Protein 1OAI (pdb70)

CATH classification: 1.10.8.10

Structure (mmCIF, N/CA/C/O backbone):
data_1OAI
#
_entry.id   1OAI
#
_cell.length_a   42.974
_cell.length_b   42.974
_cell.length_c   66.852
_cell.angle_alpha   90.00
_cell.angle_beta   90.00
_cell.angle_gamma   120.00
#
_symmetry.space_group_name_H-M   'P 31 2 1'
#
loop_
_entity.id
_entity.type
_entity.pdbx_description
1 polymer 'NUCLEAR RNA EXPORT FACTOR'
2 polymer 'FXFG NUCLEOPORIN PEPTIDE'
3 water water
#
loop_
_atom_site.group_PDB
_atom_site.id
_atom_site.type_symbol
_atom_site.label_atom_id
_atom_site.label_alt_id
_atom_site.label_comp_id
_atom_site.label_asym_id
_atom_site.label_entity_id
_atom_site.label_seq_id
_atom_site.pdbx_PDB_ins_code
_atom_site.Cartn_x
_atom_site.Cartn_y
_atom_site.Cartn_z
_atom_site.occupancy
_atom_site.B_iso_or_equiv
_atom_site.auth_seq_id
_atom_site.auth_comp_id
_atom_site.auth_asym_id
_atom_site.auth_atom_id
_atom_site.pdbx_PDB_model_num
ATOM 1 N N . PRO A 1 1 ? -5.605 48.300 5.144 1.00 23.63 561 PRO A N 1
ATOM 2 C CA . PRO A 1 1 ? -4.350 48.852 5.669 1.00 20.58 561 PRO A CA 1
ATOM 3 C C . PRO A 1 1 ? -3.926 48.205 6.959 1.00 16.75 561 PRO A C 1
ATOM 4 O O . PRO A 1 1 ? -2.734 48.196 7.160 1.00 19.53 561 PRO A O 1
ATOM 8 N N . THR A 1 2 ? -4.851 47.703 7.806 1.00 14.22 562 THR A N 1
ATOM 9 C CA . THR A 1 2 ? -4.481 47.077 9.040 1.00 11.91 562 THR A CA 1
ATOM 10 C C . THR A 1 2 ? -5.224 45.750 9.194 1.00 12.44 562 THR A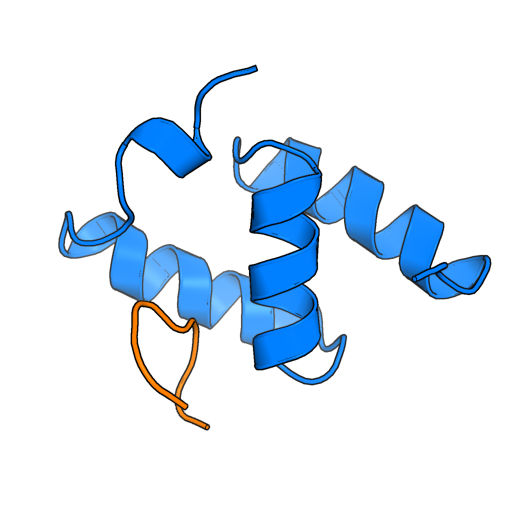 C 1
ATOM 11 O O . THR A 1 2 ? -6.255 45.449 8.476 1.00 12.15 562 THR A O 1
ATOM 15 N N . LEU A 1 3 ? -4.757 44.963 10.136 1.00 12.25 563 LEU A N 1
ATOM 16 C CA . LEU A 1 3 ? -5.286 43.595 10.305 1.00 12.48 563 LEU A CA 1
ATOM 17 C C . LEU A 1 3 ? -5.908 43.491 11.672 1.00 12.07 563 LEU A C 1
ATOM 18 O O . LEU A 1 3 ? -5.408 44.119 12.651 1.00 12.78 563 LEU A O 1
ATOM 23 N N . SER A 1 4 ? -6.964 42.652 11.799 1.00 10.92 564 SER A N 1
ATOM 24 C CA . SER A 1 4 ? -7.527 42.344 13.060 1.00 10.75 564 SER A CA 1
ATOM 25 C C . SER A 1 4 ? -6.561 41.571 13.909 1.00 9.68 564 SER A C 1
ATOM 26 O O . SER A 1 4 ? -5.598 40.986 13.349 1.00 9.97 564 SER A O 1
ATOM 29 N N . PRO A 1 5 ? -6.781 41.449 15.207 1.00 10.48 565 PRO A N 1
ATOM 30 C CA . PRO A 1 5 ? -5.884 40.631 16.013 1.00 11.02 565 PRO A CA 1
ATOM 31 C C . PRO A 1 5 ? -5.718 39.201 15.492 1.00 10.85 565 PRO A C 1
ATOM 32 O O . PRO A 1 5 ? -4.612 38.654 15.439 1.00 10.70 565 PRO A O 1
ATOM 36 N N . GLU A 1 6 ? -6.815 38.587 15.092 1.00 10.45 566 GLU A N 1
ATOM 37 C CA . GLU A 1 6 ? -6.760 37.221 14.591 1.00 10.18 566 GLU A CA 1
ATOM 38 C C . GLU A 1 6 ? -5.967 37.159 13.293 1.00 9.19 566 GLU A C 1
ATOM 39 O O . GLU A 1 6 ? -5.175 36.236 13.059 1.00 9.62 566 GLU A O 1
ATOM 45 N N . GLN A 1 7 ? -6.198 38.110 12.378 1.00 9.30 567 GLN A N 1
ATOM 46 C CA . GLN A 1 7 ? -5.446 38.172 11.134 1.00 8.81 567 GLN A CA 1
ATOM 47 C C . GLN A 1 7 ? -3.977 38.401 11.386 1.00 8.55 567 GLN A C 1
ATOM 48 O O . GLN A 1 7 ? -3.161 37.828 10.663 1.00 8.40 567 GLN A O 1
ATOM 54 N N . GLN A 1 8 ? -3.634 39.240 12.345 1.00 8.87 568 GLN A N 1
ATOM 55 C CA . GLN A 1 8 ? -2.225 39.487 12.666 1.00 9.41 568 GLN A CA 1
ATOM 56 C C . GLN A 1 8 ? -1.532 38.191 13.083 1.00 8.86 568 GLN A C 1
ATOM 57 O O . GLN A 1 8 ? -0.392 37.913 12.673 1.00 9.28 568 GLN A O 1
ATOM 63 N N . GLU A 1 9 ? -2.199 37.389 13.926 1.00 8.94 569 GLU A N 1
ATOM 64 C CA . GLU A 1 9 ? -1.612 36.116 14.346 1.00 8.94 569 GLU A CA 1
ATOM 65 C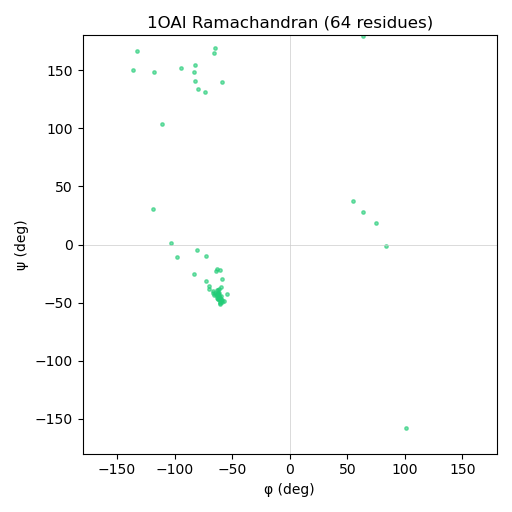 C . GLU A 1 9 ? -1.466 35.160 13.133 1.00 8.32 569 GLU A C 1
ATOM 66 O O . GLU A 1 9 ? -0.449 34.471 13.023 1.00 8.95 569 GLU A O 1
ATOM 72 N N . MET A 1 10 ? -2.470 35.126 12.276 1.00 7.93 570 MET A N 1
ATOM 73 C CA . MET A 1 10 ? -2.400 34.284 11.098 1.00 7.88 570 MET A CA 1
ATOM 74 C C . MET A 1 10 ? -1.247 34.714 10.198 1.00 7.23 570 MET A C 1
ATOM 75 O O . MET A 1 10 ? -0.523 33.879 9.639 1.00 7.18 570 MET A O 1
ATOM 80 N N . LEU A 1 11 ? -1.074 36.024 10.011 1.00 7.37 571 LEU A N 1
ATOM 81 C CA . LEU A 1 11 ? -0.037 36.564 9.189 1.00 7.21 571 LEU A CA 1
ATOM 82 C C . LEU A 1 11 ? 1.336 36.147 9.675 1.00 7.49 571 LEU A C 1
ATOM 83 O O . LEU A 1 11 ? 2.186 35.698 8.888 1.00 7.87 571 LEU A O 1
ATOM 88 N N . GLN A 1 12 ? 1.598 36.318 10.977 1.00 8.18 572 GLN A N 1
ATOM 89 C CA . GLN A 1 12 ? 2.912 35.969 11.503 1.00 9.16 572 GLN A CA 1
ATOM 90 C C . GLN A 1 12 ? 3.164 34.474 11.309 1.00 8.47 572 GLN A C 1
ATOM 91 O O . GLN A 1 12 ? 4.280 34.074 10.957 1.00 9.16 572 GLN A O 1
ATOM 97 N N . ALA A 1 13 ? 2.161 33.656 11.572 1.00 7.57 573 ALA A N 1
ATOM 98 C CA . ALA A 1 13 ? 2.307 32.220 11.411 1.00 8.07 573 ALA A CA 1
ATOM 99 C C . ALA A 1 13 ? 2.629 31.873 9.960 1.00 7.48 573 ALA A C 1
ATOM 100 O O . ALA A 1 13 ? 3.503 31.024 9.700 1.00 8.31 573 ALA A O 1
ATOM 102 N N . PHE A 1 14 ? 1.906 32.471 9.019 1.00 6.72 574 PHE A N 1
ATOM 103 C CA . PHE A 1 14 ? 2.055 32.131 7.627 1.00 7.05 574 PHE A CA 1
ATOM 104 C C . PHE A 1 14 ? 3.402 32.618 7.074 1.00 6.88 574 PHE A C 1
ATOM 105 O O . PHE A 1 14 ? 4.022 31.951 6.223 1.00 7.20 574 PHE A O 1
ATOM 113 N N . SER A 1 15 ? 3.833 33.793 7.492 1.00 7.55 575 SER A N 1
ATOM 114 C CA . SER A 1 15 ?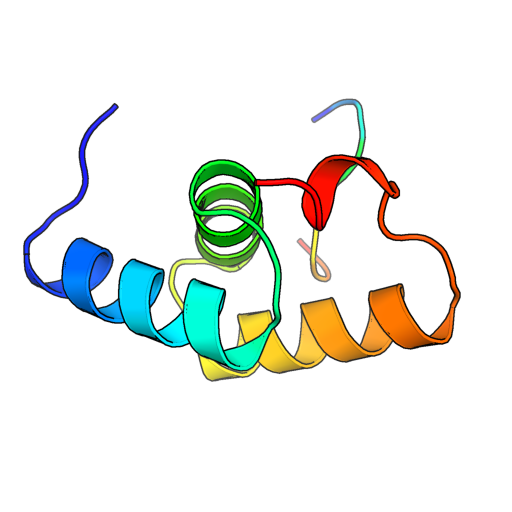 5.134 34.303 7.087 1.00 7.36 575 SER A CA 1
ATOM 115 C C . SER A 1 15 ? 6.240 33.337 7.538 1.00 7.47 575 SER A C 1
ATOM 116 O O . SER A 1 15 ? 7.135 32.980 6.755 1.00 8.28 575 SER A O 1
ATOM 119 N N . THR A 1 16 ? 6.190 32.902 8.777 1.00 7.59 576 THR A N 1
ATOM 120 C CA . THR A 1 16 ? 7.172 31.956 9.260 1.00 8.26 576 THR A CA 1
ATOM 121 C C . THR A 1 16 ? 7.112 30.666 8.459 1.00 7.97 576 THR A C 1
ATOM 122 O O . THR A 1 16 ? 8.157 30.132 8.006 1.00 8.45 576 THR A O 1
ATOM 126 N N . GLN A 1 17 ? 5.925 30.089 8.274 1.00 7.41 577 GLN A N 1
ATOM 127 C CA . GLN A 1 17 ? 5.814 28.804 7.631 1.00 7.86 577 GLN A CA 1
ATOM 128 C C . GLN A 1 17 ? 6.217 28.828 6.154 1.00 7.62 577 GLN A C 1
ATOM 129 O O . GLN A 1 17 ? 6.800 27.873 5.655 1.00 8.97 577 GLN A O 1
ATOM 135 N N . SER A 1 18 ? 5.840 29.882 5.439 1.00 7.71 578 SER A N 1
ATOM 136 C CA . SER A 1 18 ? 6.086 29.969 4.004 1.00 7.88 578 SER A CA 1
ATOM 137 C C . SER A 1 18 ? 7.492 30.456 3.681 1.00 8.83 578 SER A C 1
ATOM 138 O O . SER A 1 18 ? 7.970 30.225 2.561 1.00 10.01 578 SER A O 1
ATOM 141 N N . GLY A 1 19 ? 8.117 31.207 4.579 1.00 8.57 579 GLY A N 1
ATOM 142 C CA . GLY A 1 19 ? 9.348 31.863 4.253 1.00 9.85 579 GLY A CA 1
ATOM 143 C C . GLY A 1 19 ? 9.205 33.209 3.528 1.00 9.45 579 GLY A C 1
ATOM 144 O O . GLY A 1 19 ? 10.216 33.834 3.197 1.00 11.78 579 GLY A O 1
ATOM 145 N N . MET A 1 20 ? 7.984 33.625 3.248 1.00 8.62 580 MET A N 1
ATOM 146 C CA . MET A 1 20 ? 7.763 34.921 2.570 1.00 8.52 580 MET A CA 1
ATOM 147 C C . MET A 1 20 ? 7.808 36.018 3.628 1.00 9.10 580 MET A C 1
ATOM 148 O O . MET A 1 20 ? 7.492 35.808 4.812 1.00 10.22 580 MET A O 1
ATOM 153 N N . ASN A 1 21 ? 8.160 37.240 3.172 1.00 9.19 581 ASN A N 1
ATOM 154 C CA . ASN A 1 21 ? 8.072 38.400 4.022 1.00 9.25 581 ASN A CA 1
ATOM 155 C C . ASN A 1 21 ? 6.635 38.711 4.402 1.00 9.19 581 ASN A C 1
ATOM 156 O O . ASN A 1 21 ? 5.686 38.127 3.863 1.00 8.79 581 ASN A O 1
ATOM 161 N N . LEU A 1 22 ? 6.461 39.611 5.358 1.00 9.46 582 LEU A N 1
ATOM 162 C CA . LEU A 1 22 ? 5.113 39.886 5.886 1.00 9.37 582 LEU A CA 1
ATOM 163 C C . LEU A 1 22 ? 4.198 40.422 4.811 1.00 8.38 582 LEU A C 1
ATOM 164 O O . LEU A 1 22 ? 3.039 40.008 4.759 1.00 8.89 582 LEU A O 1
ATOM 169 N N . GLU A 1 23 ? 4.670 41.332 3.934 1.00 8.37 583 GLU A N 1
ATOM 170 C CA . GLU A 1 23 ? 3.757 41.898 2.967 1.00 8.36 583 GLU A CA 1
ATOM 171 C C . GLU A 1 23 ? 3.265 40.844 1.958 1.00 7.50 583 GLU A C 1
ATOM 172 O O . GLU A 1 23 ? 2.091 40.838 1.604 1.00 7.98 583 GLU A O 1
ATOM 178 N N . TRP A 1 24 ? 4.152 39.978 1.495 1.00 7.77 584 TRP A N 1
ATOM 179 C CA . TRP A 1 24 ? 3.720 38.936 0.532 1.00 7.29 584 TRP A CA 1
ATOM 180 C C . TRP A 1 24 ? 2.890 37.870 1.213 1.00 7.24 584 TRP A C 1
ATOM 181 O O . TRP A 1 24 ? 2.004 37.291 0.582 1.00 7.65 584 TRP A O 1
ATOM 192 N N . SER A 1 25 ? 3.151 37.594 2.491 1.00 7.19 585 SER A N 1
ATOM 193 C CA . SER A 1 25 ? 2.317 36.684 3.246 1.00 7.56 585 SER A CA 1
ATOM 194 C C . SER A 1 25 ? 0.890 37.243 3.388 1.00 7.49 585 SER A C 1
ATOM 195 O O . SER A 1 25 ? -0.090 36.509 3.261 1.00 7.84 585 SER A O 1
ATOM 198 N N . GLN A 1 26 ? 0.802 38.541 3.684 1.00 7.79 586 GLN A N 1
ATOM 199 C CA . GLN A 1 26 ? -0.505 39.191 3.768 1.00 8.75 586 GLN A CA 1
ATOM 200 C C . GLN A 1 26 ? -1.228 39.114 2.428 1.00 8.28 586 GLN A C 1
ATOM 201 O O . GLN A 1 26 ? -2.419 38.847 2.390 1.00 8.85 586 GLN A O 1
ATOM 207 N N . LYS A 1 27 ? -0.500 39.339 1.334 1.00 8.22 587 LYS A N 1
ATOM 208 C CA . LYS A 1 27 ? -1.075 39.236 0.019 1.00 8.48 587 LYS A CA 1
ATOM 209 C C . LYS A 1 27 ? -1.643 37.811 -0.222 1.00 8.16 587 LYS A C 1
ATOM 210 O O . LYS A 1 27 ? -2.757 37.670 -0.705 1.00 8.97 587 LYS A O 1
ATOM 216 N N . CYS A 1 28 ? -0.868 36.799 0.090 1.00 7.67 588 CYS A N 1
ATOM 217 C CA . CYS A 1 28 ? -1.349 35.443 -0.141 1.00 7.55 588 CYS A CA 1
ATOM 218 C C . CYS A 1 28 ? -2.595 35.156 0.689 1.00 7.19 588 CYS A C 1
ATOM 219 O O . CYS A 1 28 ? -3.568 34.586 0.175 1.00 8.32 588 CYS A O 1
ATOM 222 N N . LEU A 1 29 ? -2.603 35.516 1.962 1.00 7.04 589 LEU A N 1
ATOM 223 C CA . LEU A 1 29 ? -3.767 35.306 2.817 1.00 7.11 589 LEU A CA 1
ATOM 224 C C . LEU A 1 29 ? -4.944 36.075 2.305 1.00 7.73 589 LEU A C 1
ATOM 225 O O . LEU A 1 29 ? -6.066 35.522 2.226 1.00 8.74 589 LEU A O 1
ATOM 230 N N . GLN A 1 30 ? -4.802 37.355 1.951 1.00 8.06 590 GLN A N 1
ATOM 231 C CA . GLN A 1 30 ? -5.917 38.143 1.460 1.00 9.21 590 GLN A CA 1
ATOM 232 C C . GLN A 1 30 ? -6.462 37.578 0.151 1.00 9.43 590 GLN A C 1
ATOM 233 O O . GLN A 1 30 ? -7.681 37.536 -0.022 1.00 11.17 590 GLN A O 1
ATOM 239 N N . ASP A 1 31 ? -5.587 37.122 -0.735 1.00 8.80 591 ASP A N 1
ATOM 240 C CA . ASP A 1 31 ? -5.985 36.546 -1.984 1.00 9.59 591 ASP A CA 1
ATOM 241 C C . ASP A 1 31 ? -6.805 35.259 -1.802 1.00 9.21 591 ASP A C 1
ATOM 242 O O . ASP A 1 31 ? -7.522 34.874 -2.723 1.00 11.51 591 ASP A O 1
ATOM 247 N N . ASN A 1 32 ? -6.676 34.636 -0.633 1.00 8.94 592 ASN A N 1
ATOM 248 C CA . ASN A 1 32 ? -7.319 33.379 -0.286 1.00 8.80 592 ASN A CA 1
ATOM 249 C C . ASN A 1 32 ? -8.257 33.511 0.909 1.00 8.64 592 ASN A C 1
ATOM 250 O O . ASN A 1 32 ? -8.485 32.556 1.649 1.00 9.27 592 ASN A O 1
ATOM 255 N N . ASN A 1 33 ? -8.867 34.688 1.105 1.00 9.36 593 ASN A N 1
ATOM 256 C CA . ASN A 1 33 ? -9.941 34.845 2.085 1.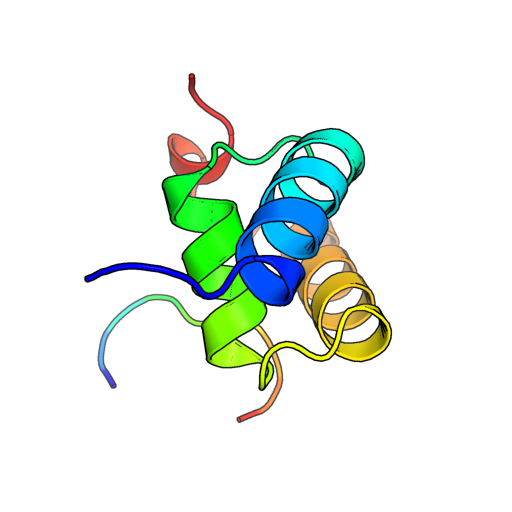00 10.70 593 ASN A CA 1
ATOM 257 C C . ASN A 1 33 ? -9.547 34.606 3.520 1.00 9.64 593 ASN A C 1
ATOM 258 O O . ASN A 1 33 ? -10.373 34.201 4.348 1.00 10.83 593 ASN A O 1
ATOM 263 N N . TRP A 1 34 ? -8.280 34.834 3.864 1.00 9.11 594 TRP A N 1
ATOM 264 C CA . TRP A 1 34 ? -7.819 34.638 5.239 1.00 8.61 594 TRP A CA 1
ATOM 265 C C . TRP A 1 34 ? -8.147 33.197 5.693 1.00 8.20 594 TRP A C 1
ATOM 266 O O . TRP A 1 34 ? -8.396 32.940 6.880 1.00 10.26 594 TRP A O 1
ATOM 277 N N . ASP A 1 35 ? -8.000 32.285 4.762 1.00 7.59 595 ASP A N 1
ATOM 278 C CA . ASP A 1 35 ? -8.257 30.855 4.957 1.00 7.40 595 ASP A CA 1
ATOM 279 C C . ASP A 1 35 ? -6.893 30.174 4.906 1.00 6.70 595 ASP A C 1
ATOM 280 O O . ASP A 1 35 ? -6.285 30.106 3.815 1.00 7.18 595 ASP A O 1
ATOM 285 N N . TYR A 1 36 ? -6.358 29.792 6.041 1.00 7.14 596 TYR A N 1
ATOM 286 C CA . TYR A 1 36 ? -4.963 29.365 6.137 1.00 7.54 596 TYR A CA 1
ATOM 287 C C . TYR A 1 36 ? -4.709 28.126 5.291 1.00 7.97 596 TYR A C 1
ATOM 288 O O . TYR A 1 36 ? -3.720 28.055 4.559 1.00 8.40 596 TYR A O 1
ATOM 297 N N . THR A 1 37 ? -5.585 27.121 5.400 1.00 9.22 597 THR A N 1
ATOM 298 C CA . THR A 1 37 ? -5.436 25.890 4.622 1.00 10.67 597 THR A CA 1
ATOM 299 C C . THR A 1 37 ? -5.391 26.171 3.154 1.00 9.92 597 THR A C 1
ATOM 300 O O . THR A 1 37 ? -4.548 25.626 2.404 1.00 10.28 597 THR A O 1
ATOM 304 N N . ARG A 1 38 ? -6.328 26.976 2.661 1.00 9.37 598 ARG A N 1
ATOM 305 C CA . ARG A 1 38 ? -6.352 27.317 1.272 1.00 9.16 598 ARG A CA 1
ATOM 306 C C . ARG A 1 38 ? -5.115 28.072 0.844 1.00 8.08 598 ARG A C 1
ATOM 307 O O . ARG A 1 38 ? -4.547 27.798 -0.221 1.00 8.68 598 ARG A O 1
ATOM 315 N N . SER A 1 39 ? -4.678 29.020 1.668 1.00 7.49 599 SER A N 1
ATOM 316 C CA . SER A 1 39 ? -3.494 29.812 1.395 1.00 7.22 599 SER A CA 1
ATOM 317 C C . SER A 1 39 ? -2.254 28.939 1.300 1.00 7.12 599 SER A C 1
ATOM 318 O O . SER A 1 39 ? -1.412 29.159 0.430 1.00 7.93 599 SER A O 1
ATOM 321 N N . ALA A 1 40 ? -2.115 27.997 2.215 1.00 7.97 600 ALA A N 1
ATOM 322 C CA . ALA A 1 40 ? -0.967 27.104 2.199 1.00 8.63 600 ALA A CA 1
ATOM 323 C C . ALA A 1 40 ? -0.950 26.249 0.937 1.00 9.00 600 ALA A C 1
ATOM 324 O O . ALA A 1 40 ? 0.111 26.060 0.315 1.00 8.94 600 ALA A O 1
ATOM 326 N N . GLN A 1 41 ? -2.091 25.735 0.531 1.00 8.61 601 GLN A N 1
ATOM 327 C CA . GLN A 1 41 ? -2.168 24.967 -0.699 1.00 9.11 601 GLN A CA 1
ATOM 328 C C . GLN A 1 41 ? -1.811 25.820 -1.883 1.00 8.27 601 GLN A C 1
ATOM 329 O O . GLN A 1 41 ? -1.039 25.383 -2.784 1.00 9.45 601 GLN A O 1
ATOM 335 N N . ALA A 1 42 ? -2.356 27.014 -1.951 1.00 8.17 602 ALA A N 1
ATOM 336 C CA . ALA A 1 42 ? -2.112 27.913 -3.061 1.00 8.59 602 ALA A CA 1
ATOM 337 C C . ALA A 1 42 ? -0.637 28.275 -3.172 1.00 7.98 602 ALA A C 1
ATOM 338 O O . ALA A 1 42 ? -0.050 28.300 -4.268 1.00 8.84 602 ALA A O 1
ATOM 340 N N . PHE A 1 43 ? -0.029 28.571 -2.035 1.00 7.66 603 PHE A N 1
ATOM 341 C CA . PHE A 1 43 ? 1.390 28.882 -1.983 1.00 7.95 603 PHE A CA 1
ATOM 342 C C . PHE A 1 43 ? 2.230 27.700 -2.482 1.00 7.55 603 PHE A C 1
ATOM 343 O O . PHE A 1 43 ? 3.119 27.880 -3.298 1.00 8.14 603 PHE A O 1
ATOM 351 N N . THR A 1 44 ? 1.959 26.517 -1.952 1.00 8.45 604 THR A N 1
ATOM 352 C CA . THR A 1 44 ? 2.757 25.355 -2.292 1.00 9.43 604 THR A CA 1
ATOM 353 C C . THR A 1 44 ? 2.674 25.057 -3.786 1.00 9.14 604 THR A C 1
ATOM 354 O O . THR A 1 44 ? 3.680 24.687 -4.420 1.00 9.89 604 THR A O 1
ATOM 358 N N . HIS A 1 45 ? 1.501 25.230 -4.381 1.00 8.54 605 HIS A N 1
ATOM 359 C CA . HIS A 1 45 ? 1.287 25.013 -5.806 1.00 9.62 605 HIS A CA 1
ATOM 360 C C . HIS A 1 45 ? 2.168 25.939 -6.634 1.00 8.02 605 HIS A C 1
ATOM 361 O O . HIS A 1 45 ? 2.866 25.527 -7.566 1.00 9.68 605 HIS A O 1
ATOM 368 N N . LEU A 1 46 ? 2.117 27.228 -6.328 1.00 7.19 606 LEU A N 1
ATOM 369 C CA . LEU A 1 46 ? 2.872 28.224 -7.089 1.00 7.41 606 LEU A CA 1
ATOM 370 C C . LEU A 1 46 ? 4.386 28.103 -6.826 1.00 7.16 606 LEU A C 1
ATOM 371 O O . LEU A 1 46 ? 5.176 28.328 -7.754 1.00 7.96 606 LEU A O 1
ATOM 376 N N . LYS A 1 47 ? 4.772 27.772 -5.595 1.00 7.39 607 LYS A N 1
ATOM 377 C CA . LYS A 1 47 ? 6.184 27.632 -5.264 1.00 7.74 607 LYS A CA 1
ATOM 378 C C . LYS A 1 47 ? 6.797 26.517 -6.120 1.00 7.69 607 LYS A C 1
ATOM 379 O O . LYS A 1 47 ? 7.869 26.676 -6.702 1.00 8.91 607 LYS A O 1
ATOM 385 N N . ALA A 1 48 ? 6.112 25.381 -6.204 1.00 8.02 608 ALA A N 1
ATOM 386 C CA . ALA A 1 48 ? 6.642 24.233 -6.947 1.00 8.25 608 ALA A CA 1
ATOM 387 C C . AL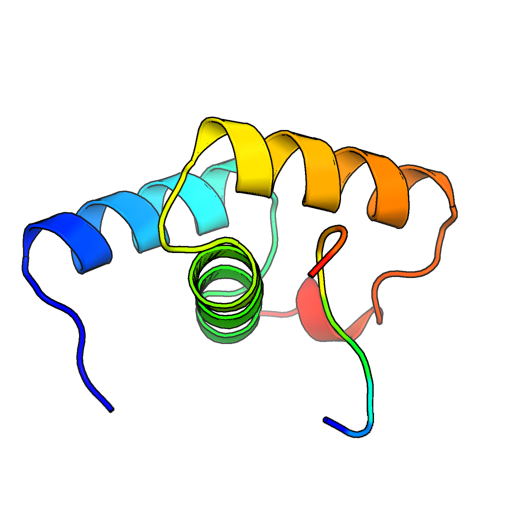A A 1 48 ? 6.867 24.588 -8.402 1.00 7.89 608 ALA A C 1
ATOM 388 O O . ALA A 1 48 ? 7.799 24.084 -9.040 1.00 9.20 608 ALA A O 1
ATOM 390 N N . LYS A 1 49 ? 6.000 25.411 -8.978 1.00 7.65 609 LYS A N 1
ATOM 391 C CA . LYS A 1 49 ? 6.101 25.858 -10.358 1.00 8.43 609 LYS A CA 1
ATOM 392 C C . LYS A 1 49 ? 7.214 26.860 -10.592 1.00 8.36 609 LYS A C 1
ATOM 393 O O . LYS A 1 49 ? 7.472 27.207 -11.731 1.00 9.77 609 LYS A O 1
ATOM 399 N N . GLY A 1 50 ? 7.827 27.362 -9.526 1.00 8.66 610 GLY A N 1
ATOM 400 C CA . GLY A 1 50 ? 8.871 28.354 -9.673 1.00 9.92 610 GLY A CA 1
ATOM 401 C C . GLY A 1 50 ? 8.345 29.737 -10.023 1.00 10.49 610 GLY A C 1
ATOM 402 O O . GLY A 1 50 ? 9.082 30.562 -10.511 1.00 12.52 610 GLY A O 1
ATOM 403 N N . GLU A 1 51 ? 7.057 29.967 -9.780 1.00 10.31 611 GLU A N 1
ATOM 404 C CA . GLU A 1 51 ? 6.383 31.184 -10.248 1.00 11.07 611 GLU A CA 1
ATOM 405 C C . GLU A 1 51 ? 6.266 32.266 -9.212 1.00 9.94 611 GLU A C 1
ATOM 406 O O . GLU A 1 51 ? 5.912 33.399 -9.595 1.00 11.95 611 GLU A O 1
ATOM 412 N N . ILE A 1 52 ? 6.545 32.041 -7.953 1.00 9.53 612 ILE A N 1
ATOM 413 C CA . ILE A 1 52 ? 6.432 33.141 -6.980 1.00 9.54 612 ILE A CA 1
ATOM 414 C C . ILE A 1 52 ? 7.598 34.062 -7.222 1.00 9.99 612 ILE A C 1
ATOM 415 O O . ILE A 1 52 ? 8.748 33.608 -7.253 1.00 11.76 612 ILE A O 1
ATOM 420 N N . PRO A 1 53 ? 7.370 35.376 -7.322 1.00 10.62 613 PRO A N 1
ATOM 421 C CA . PRO A 1 53 ? 8.461 36.311 -7.564 1.00 12.23 613 PR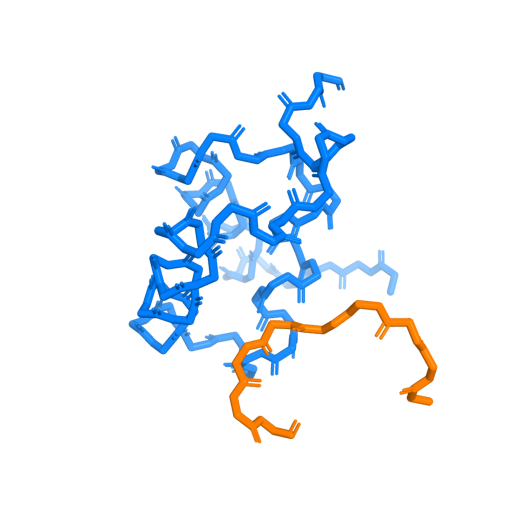O A CA 1
ATOM 422 C C . PRO A 1 53 ? 9.502 36.181 -6.434 1.00 11.09 613 PRO A C 1
ATOM 423 O O . PRO A 1 53 ? 9.169 36.083 -5.248 1.00 10.16 613 PRO A O 1
ATOM 427 N 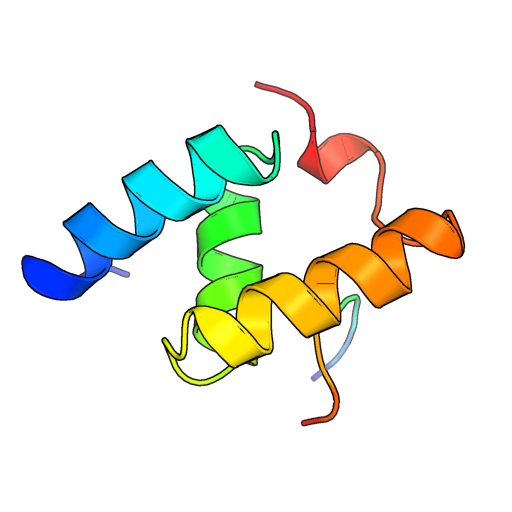N . GLU A 1 54 ? 10.798 36.244 -6.794 1.00 13.78 614 GLU A N 1
ATOM 428 C CA . GLU A 1 54 ? 11.851 36.127 -5.814 1.00 14.33 614 GLU A CA 1
ATOM 429 C C . GLU A 1 54 ? 11.778 37.215 -4.719 1.00 12.40 614 GLU A C 1
ATOM 430 O O . GLU A 1 54 ? 12.190 36.993 -3.559 1.00 13.02 614 GLU A O 1
ATOM 436 N N . VAL A 1 55 ? 11.255 38.391 -5.050 1.00 10.68 615 VAL A N 1
ATOM 437 C CA . VAL A 1 55 ? 11.125 39.437 -4.012 1.00 9.95 615 VAL A CA 1
ATOM 438 C C . VAL A 1 55 ? 10.235 38.990 -2.858 1.00 8.56 615 VAL A C 1
ATOM 439 O O . VAL A 1 55 ? 10.357 39.530 -1.736 1.00 9.04 615 VAL A O 1
ATOM 443 N N . ALA A 1 56 ? 9.357 38.003 -3.048 1.00 8.30 616 ALA A N 1
ATOM 444 C CA . ALA A 1 56 ? 8.488 37.553 -1.985 1.00 7.83 616 ALA A CA 1
ATOM 445 C C . ALA A 1 56 ? 9.220 36.947 -0.825 1.00 8.28 616 ALA A C 1
ATOM 446 O O . ALA A 1 56 ? 8.664 36.863 0.271 1.00 8.94 616 ALA A O 1
ATOM 448 N N . PHE A 1 57 ? 10.441 36.461 -1.046 1.00 10.20 617 PHE A N 1
ATOM 449 C CA . PHE A 1 57 ? 11.215 35.776 -0.022 1.00 11.68 617 PHE A CA 1
ATOM 450 C C . PHE A 1 57 ? 12.323 36.635 0.576 1.00 13.41 617 PHE A C 1
ATOM 451 O O . PHE A 1 57 ? 13.020 36.179 1.473 1.00 17.13 617 PHE A O 1
ATOM 459 N N . MET A 1 58 ? 12.466 37.878 0.147 1.00 13.21 618 MET A N 1
ATOM 460 C CA . MET A 1 58 ? 13.433 38.815 0.755 1.00 14.03 618 MET A CA 1
ATOM 461 C C . MET A 1 58 ? 12.945 39.494 2.015 1.00 14.83 618 MET A C 1
ATOM 462 O O . MET A 1 58 ? 11.827 39.933 2.087 1.00 16.00 618 MET A O 1
ATOM 467 N N . LYS A 1 59 ? 13.836 39.665 3.024 1.00 17.71 619 LYS A N 1
ATOM 468 C CA . LYS A 1 59 ? 13.450 40.446 4.200 1.00 19.81 619 LYS A CA 1
ATOM 469 C C . LYS A 1 59 ? 13.084 41.884 3.892 1.00 19.16 619 LYS A C 1
ATOM 470 O O . LYS A 1 59 ? 12.247 42.460 4.620 1.00 21.83 619 LYS A O 1
ATOM 477 N N . ASP B 2 1 ? -7.197 43.748 -10.846 1.00 30.96 10 ASP B N 1
ATOM 478 C CA . ASP B 2 1 ? -6.768 42.330 -10.685 1.00 28.78 10 ASP B CA 1
ATOM 479 C C . ASP B 2 1 ? -5.567 42.024 -11.578 1.00 24.77 10 ASP B C 1
ATOM 480 O O . ASP B 2 1 ? -5.394 40.881 -12.033 1.00 23.58 10 ASP B O 1
ATOM 485 N N . SER B 2 2 ? -4.754 43.046 -11.859 1.00 19.77 11 SER B N 1
ATOM 486 C CA . SER B 2 2 ? -3.490 42.843 -12.575 1.00 17.31 11 SER B CA 1
ATOM 487 C C . SER B 2 2 ? -2.373 42.403 -11.629 1.00 14.40 11 SER B C 1
ATOM 488 O O . SER B 2 2 ? -2.284 42.810 -10.460 1.00 17.10 11 SER B O 1
ATOM 491 N N . GLY B 2 3 ? -1.478 41.607 -12.188 1.00 11.99 12 GLY B N 1
ATOM 492 C CA . GLY B 2 3 ? -0.259 41.228 -11.546 1.00 12.09 12 GLY B CA 1
ATOM 493 C C . GLY B 2 3 ? -0.350 39.831 -10.952 1.00 10.81 12 GLY B C 1
ATOM 494 O O . GLY B 2 3 ? -1.140 38.999 -11.384 1.00 11.71 12 GLY B O 1
ATOM 495 N N . PHE B 2 4 ? 0.505 39.565 -9.989 1.00 11.14 13 PHE B N 1
ATOM 496 C CA . PHE B 2 4 ? 0.574 38.240 -9.365 1.00 10.47 13 PHE B CA 1
ATOM 497 C C . PHE B 2 4 ? -0.509 38.063 -8.342 1.00 10.59 13 PHE B C 1
ATOM 498 O O . PHE B 2 4 ? -0.723 38.940 -7.548 1.00 14.36 13 PHE B O 1
ATOM 506 N N . SER B 2 5 ? -1.203 36.913 -8.377 1.00 10.09 14 SER B N 1
ATOM 507 C CA . SER B 2 5 ? -2.108 36.586 -7.307 1.00 11.14 14 SER B CA 1
ATOM 508 C C . SER B 2 5 ? -1.953 35.139 -6.895 1.00 9.28 14 SER B C 1
ATOM 509 O O . SER B 2 5 ? -1.597 34.275 -7.727 1.00 10.17 14 SER B O 1
ATOM 512 N N . PHE B 2 6 ? -2.223 34.881 -5.643 1.00 8.92 15 PHE B N 1
ATOM 513 C CA . PHE B 2 6 ? -2.199 33.509 -5.117 1.00 8.81 15 PHE B CA 1
ATOM 514 C C . PHE B 2 6 ? -3.574 32.853 -5.142 1.00 9.86 15 PHE B C 1
ATOM 515 O O . PHE B 2 6 ? -4.553 33.449 -4.898 1.00 15.47 15 PHE B O 1
ATOM 523 N N . GLY B 2 7 ? -3.654 31.562 -5.253 1.00 13.09 16 GLY B N 1
ATOM 524 C CA . GLY B 2 7 ? -4.888 30.739 -5.293 1.00 12.92 16 GLY B CA 1
ATOM 525 C C . GLY B 2 7 ? -5.841 30.951 -6.462 1.00 13.40 16 GLY B C 1
ATOM 526 O O . GLY B 2 7 ? -5.645 31.816 -7.350 1.00 16.00 16 GLY B O 1
ATOM 527 N N . SER B 2 8 ? -6.929 30.184 -6.458 1.00 14.71 17 SER B N 1
ATOM 528 C CA . SER B 2 8 ? -7.792 30.078 -7.625 1.00 15.69 17 SER B CA 1
ATOM 529 C C . SER B 2 8 ? -8.798 31.203 -7.852 1.00 18.61 17 SER B C 1
ATOM 530 O O . SER B 2 8 ? -9.448 31.239 -8.891 1.00 20.10 17 SER B O 1
ATOM 533 N N . LYS B 2 9 ? -8.891 32.156 -6.928 1.00 20.81 18 LYS B N 1
ATOM 534 C CA . LYS B 2 9 ? -9.887 33.229 -7.072 1.00 24.47 18 LYS B CA 1
ATOM 535 C C . LYS B 2 9 ? -9.670 34.025 -8.351 1.00 25.58 18 LYS B C 1
ATOM 536 O O . LYS B 2 9 ? -8.535 34.310 -8.712 1.00 26.30 18 LYS B O 1
#

Organism: Homo sapiens (NCBI:txid9606)

Nearest PDB structures (foldseek):
  1oai-assembly1_A  TM=1.017E+00  e=2.499E-09  Homo sapiens
  1go5-assembly1_A  TM=7.782E-01  e=2.473E-07  Homo sapiens
  6opf-assembly1_D  TM=8.596E-01  e=1.051E-02  Drosophila melanogaster
  2jp7-assembly1_A  TM=8.816E-01  e=1.643E-02  Saccharomyces cerevisiae
  6iew-assembly1_A  TM=8.761E-01  e=3.111E-02  Drosophila melanogaster

Foldseek 3Di:
DDDDPVLVVLLVVQCVVLLFDSVVSSVLCVVVVVPNVSSVVVSVVCVVVVNDDPNRNPD/DDDDDDDDD

Sequence (68 aa):
PTLSPEQQEMLQAFSTQSGMNLEWSQKCLQDNNWDYTRSAQAFTHLKAKGEIPEVAFMKDSGFSFGSK

B-factor: mean 15.4, std 11.31, range [6.7, 201.18]

Radius of gyration: 11.05 Å; Cα contacts (8 Å, |Δi|>4): 64; chains: 2; bounding box: 23×25×29 Å

Secondary structure (DSSP, 8-state):
----HHHHHHHHHHHHHH---HHHHHHHHHHTTT-HHHHHHHHHHHHHTT-S-GGGG--/--S---S--

Solvent-accessible surface area: 4746 Å² total; per-residue (Å²): 179,125,38,50,117,130,47,68,120,35,9,91,46,4,18,117,140,16,45,4,28,87,133,49,0,44,55,0,0,84,30,0,83,50,59,63,110,70,0,37,134,10,21,88,110,20,103,93,103,68,94,15,44,148,79,0,70,105,259,202,122,73,53,61,2,25,110,156

GO terms:
  GO:0005634 nucleus (C, IDA)
  GO:0005737 cytoplasm (C, IDA)
  GO:0016607 nuclear speck (C, IDA)
  GO:0000346 transcription export complex (C, IDA)
  GO:0006406 mRNA export from nucleus (P, IDA)
  GO:0005634 nucleus (C, EXP)
  GO:0005635 nuclear envelope (C, EXP)
  GO:0005737 cytoplasm (C, EXP)
  GO:0016607 nuclear speck (C, EXP)
  GO:0005515 protein binding (F, IPI)
  GO:0005654 nucleoplasm (C, TAS)
  GO:0005829 cytosol (C, TAS)
  GO:0005654 nucleoplasm (C, IDA)
  GO:0003723 RNA binding (F, HDA)

InterPro domains:
  IPR001611 Leu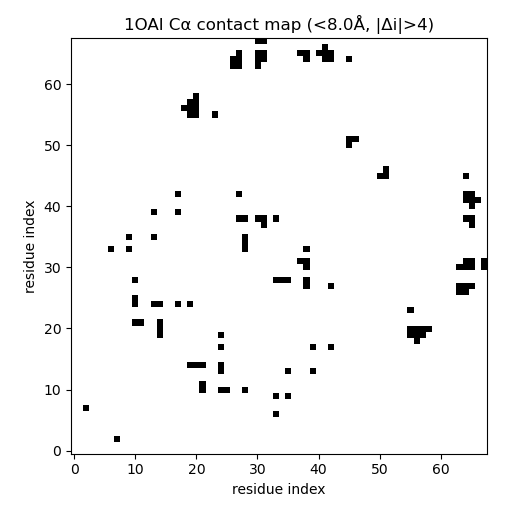cine-rich repeat [PS51450] (266-287)
  IPR001611 Leucine-rich repeat [PS51450] (292-313)
  IPR002075 Nuclear transport factor 2 domain [PF22602] (386-537)
  IPR005637 TAP C-terminal (TAP-C) domain [PF03943] (569-617)
  IPR005637 TAP C-terminal (TAP-C) domain [PS51281] (565-619)
  IPR005637 TAP C-terminal (TAP-C) domain [SM00804] (556-619)
  IPR005637 TAP C-terminal (TAP-C) domain [cd14342] (567-617)
  IPR009060 UBA-like superfamily [SSF46934] (551-619)
  IPR012677 Nucleotide-binding alpha-beta plait domain superfamily [G3DSA:3.30.70.330] (96-201)
  IPR015245 Nuclear RNA export factor Tap, RNA-binding domain [PF09162] (119-198)
  IPR018222 Nuclear transport factor 2, eukaryote [PS50177] (386-536)
  IPR018222 Nuclear transport factor 2, eukaryote [cd00780] (382-538)
  IPR030217 Nuclear RNA export factor [PTHR10662] (20-618)
  IPR032675 Leucine-rich repeat domain superfamily [G3DSA:3.80.10.10] (203-362)
  IPR032710 NTF2-like domain superfamily [SSF54427] (370-554)
  IPR035979 RNA-binding domain superfamily [SSF54928] (109-199)
  IPR057125 NXF1/2/3/5-like, leucine-rich repeat domain [PF24048] (217-353)